Protein AF-X1NN19-F1 (afdb_monomer_lite)

pLDDT: mean 84.85, std 10.59, range [46.88, 94.62]

Sequence (103 aa):
DRTDKQLKLLRIGWKIFRQLGEFAKSEEYSFEGVPGYDVTIRRVGQGLNTEYTVIPARHNAELTEKEQQLIKEKAKPPKDIIESMKAKAMTGTIAETIKEEEE

Radius of gyration: 18.31 Å; chains: 1; bounding box: 38×30×59 Å

Secondary s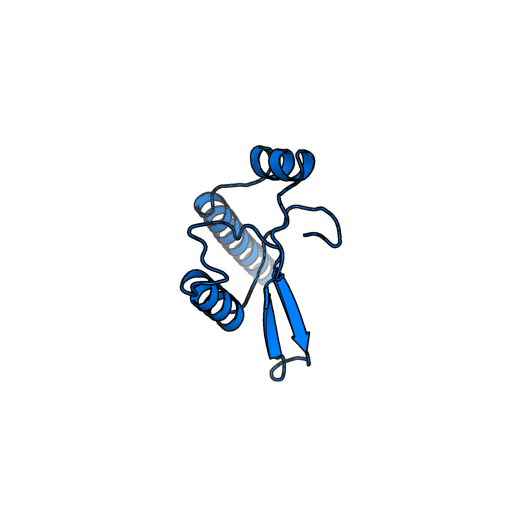tructure (DSSP, 8-state):
-TTT---------HHHHHHHHHHHTSTTT--SSS-SEEEEEEEESSGGG-EEEEEEEEEE-PPPHHHHHHHHHH---HHHHHHHHHHHHHHHHHHHHHHHH--

Organism: NCBI:txid412755

Foldseek 3Di:
DVVVLADDDDDDDPVQVVVVVVLCPDPQFNDDPDTQWDKDWDWDDDDPPIDIDIDTDNDGDHDDPVSVVNCVPPPDDPVVVVVVVVVVVVVVVVVVVVVVVVD

Structure (mmCIF, N/CA/C/O backbone):
data_AF-X1NN19-F1
#
_entry.id   AF-X1NN19-F1
#
loop_
_atom_site.group_PDB
_atom_site.id
_atom_site.type_symbol
_atom_site.label_atom_id
_atom_site.label_alt_id
_atom_site.label_comp_id
_atom_site.label_asym_id
_atom_site.label_entity_id
_atom_site.label_seq_id
_atom_site.pdbx_PDB_ins_code
_atom_site.Cartn_x
_atom_site.Cartn_y
_atom_site.Cartn_z
_atom_site.occupancy
_atom_site.B_iso_or_equiv
_atom_site.auth_seq_id
_atom_site.auth_comp_id
_atom_site.auth_asym_id
_atom_site.auth_atom_id
_atom_site.pdbx_PDB_model_num
ATOM 1 N N . ASP A 1 1 ? -4.232 -8.580 4.556 1.00 85.25 1 ASP A N 1
ATOM 2 C CA . ASP A 1 1 ? -2.884 -9.165 4.454 1.00 85.25 1 ASP A CA 1
ATOM 3 C C . ASP A 1 1 ? -3.053 -10.648 4.165 1.00 85.25 1 ASP A C 1
ATOM 5 O O . ASP A 1 1 ? -3.828 -11.303 4.854 1.00 85.25 1 ASP A O 1
ATOM 9 N N . ARG A 1 2 ? -2.429 -11.155 3.096 1.00 87.06 2 ARG A N 1
ATOM 10 C CA . ARG A 1 2 ? -2.572 -12.561 2.681 1.00 87.06 2 ARG A CA 1
ATOM 11 C C . ARG A 1 2 ? -1.847 -13.528 3.625 1.00 87.06 2 ARG A C 1
ATOM 13 O O . ARG A 1 2 ? -2.220 -14.694 3.687 1.00 87.06 2 ARG A O 1
ATOM 20 N N . THR A 1 3 ? -0.863 -13.047 4.383 1.00 87.69 3 THR A N 1
ATOM 21 C CA . THR A 1 3 ? -0.053 -13.856 5.305 1.00 87.69 3 THR A CA 1
ATOM 22 C C . THR A 1 3 ? -0.871 -14.318 6.506 1.00 87.69 3 THR A C 1
ATOM 24 O O . THR A 1 3 ? -0.835 -15.487 6.874 1.00 87.69 3 THR A O 1
ATOM 27 N N . ASP A 1 4 ? -1.640 -13.408 7.105 1.00 88.81 4 ASP A N 1
ATOM 28 C CA . ASP A 1 4 ? -2.404 -13.665 8.333 1.00 88.81 4 ASP A CA 1
ATOM 29 C C . ASP A 1 4 ? -3.923 -13.523 8.172 1.00 88.81 4 ASP A C 1
ATOM 31 O O . ASP A 1 4 ? -4.670 -13.751 9.124 1.00 88.81 4 ASP A O 1
ATOM 35 N N . LYS A 1 5 ? -4.393 -13.182 6.966 1.00 87.44 5 LYS A N 1
ATOM 36 C CA . LYS A 1 5 ? -5.812 -13.020 6.614 1.00 87.44 5 LYS A CA 1
ATOM 37 C C . LYS A 1 5 ? -6.531 -11.947 7.438 1.00 87.44 5 LYS A C 1
ATOM 39 O O . LYS A 1 5 ? -7.743 -12.025 7.636 1.00 87.44 5 LYS A O 1
ATOM 44 N N . GLN A 1 6 ? -5.811 -10.925 7.906 1.00 88.25 6 GLN A N 1
ATOM 45 C CA . GLN A 1 6 ? -6.388 -9.812 8.662 1.00 88.25 6 GLN A CA 1
ATOM 46 C C . GLN A 1 6 ? -6.394 -8.500 7.868 1.00 88.25 6 GLN A C 1
ATOM 48 O O . GLN A 1 6 ? -5.524 -8.231 7.031 1.00 88.25 6 GLN A O 1
ATOM 53 N N . LEU A 1 7 ? -7.383 -7.650 8.164 1.00 88.50 7 LEU A N 1
ATOM 54 C CA . LEU A 1 7 ? -7.416 -6.259 7.716 1.00 88.50 7 LEU A CA 1
ATOM 55 C C . LEU A 1 7 ? -6.580 -5.406 8.677 1.00 88.50 7 LEU A C 1
ATOM 57 O O . LEU A 1 7 ? -6.839 -5.389 9.880 1.00 88.50 7 LEU A O 1
ATOM 61 N N . LYS A 1 8 ? -5.575 -4.705 8.147 1.00 88.81 8 LYS A N 1
ATOM 62 C CA . LYS A 1 8 ? -4.608 -3.924 8.928 1.00 88.81 8 LYS A CA 1
ATOM 63 C C . LYS A 1 8 ? -4.338 -2.578 8.273 1.00 88.81 8 LYS A C 1
ATOM 65 O O . LYS A 1 8 ? -4.395 -2.452 7.052 1.00 88.81 8 LYS A O 1
ATOM 70 N N . LEU A 1 9 ? -3.988 -1.588 9.093 1.00 87.69 9 LEU A N 1
ATOM 71 C CA . LEU A 1 9 ? -3.477 -0.312 8.599 1.00 87.69 9 LEU A CA 1
ATOM 72 C C . LEU A 1 9 ? -2.038 -0.495 8.124 1.00 87.69 9 LEU A C 1
ATOM 74 O O . LEU A 1 9 ? -1.139 -0.773 8.920 1.00 87.69 9 LEU A O 1
ATOM 78 N N . LEU A 1 10 ? -1.830 -0.320 6.824 1.00 86.62 10 LEU A N 1
ATOM 79 C CA . LEU A 1 10 ? -0.515 -0.391 6.215 1.00 86.62 10 LEU A CA 1
ATOM 80 C C . LEU A 1 10 ? 0.230 0.933 6.440 1.00 86.62 10 LEU A C 1
ATOM 82 O O . LEU A 1 10 ? -0.138 1.968 5.889 1.00 86.62 10 LEU A O 1
ATOM 86 N N . ARG A 1 11 ? 1.291 0.901 7.253 1.00 85.38 11 ARG A N 1
ATOM 87 C CA . ARG A 1 11 ? 2.204 2.037 7.446 1.00 85.38 11 ARG A CA 1
ATOM 88 C C . ARG A 1 11 ? 3.390 1.886 6.504 1.00 85.38 11 ARG A C 1
ATOM 90 O O . ARG A 1 11 ? 4.219 1.003 6.701 1.00 85.38 11 ARG A O 1
ATOM 97 N N . ILE A 1 12 ? 3.458 2.734 5.486 1.00 87.75 12 ILE A N 1
ATOM 98 C CA . ILE A 1 12 ? 4.477 2.665 4.434 1.00 87.75 12 ILE A CA 1
ATOM 99 C C . ILE A 1 12 ? 5.168 4.007 4.236 1.00 87.75 12 ILE A C 1
ATO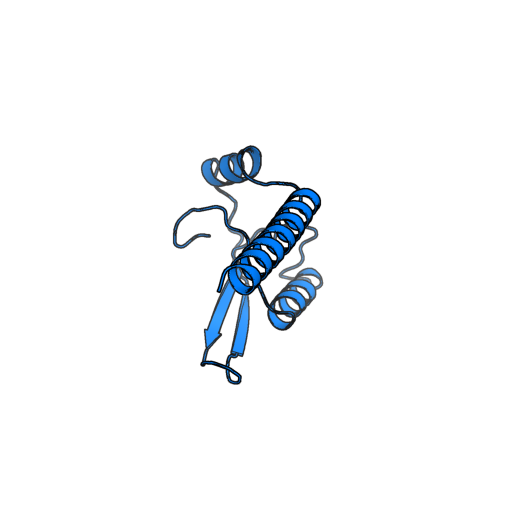M 101 O O . ILE A 1 12 ? 4.598 5.065 4.491 1.00 87.75 12 ILE A O 1
ATOM 105 N N . GLY A 1 13 ? 6.415 3.943 3.771 1.00 87.25 13 GLY A N 1
ATOM 106 C CA . GLY A 1 13 ? 7.182 5.122 3.391 1.00 87.25 13 GLY A CA 1
ATOM 107 C C . GLY A 1 13 ? 6.809 5.650 2.005 1.00 87.25 13 GLY A C 1
ATOM 108 O O . GLY A 1 13 ? 6.242 4.940 1.171 1.00 87.25 13 GLY A O 1
ATOM 109 N N . TRP A 1 14 ? 7.222 6.889 1.739 1.00 88.69 14 TRP A N 1
ATOM 110 C CA . TRP A 1 14 ? 6.967 7.607 0.486 1.00 88.69 14 TRP A CA 1
ATOM 111 C C . TRP A 1 14 ? 7.366 6.827 -0.778 1.00 88.69 14 TRP A C 1
ATOM 113 O O . TRP A 1 14 ? 6.646 6.846 -1.771 1.00 88.69 14 TRP A O 1
ATOM 123 N N . LYS A 1 15 ? 8.482 6.085 -0.734 1.00 89.69 15 LYS A N 1
ATOM 124 C CA . LYS A 1 15 ? 8.984 5.297 -1.874 1.00 89.69 15 LYS A CA 1
ATOM 125 C C . LYS A 1 15 ? 7.983 4.236 -2.350 1.00 89.69 15 LYS A C 1
ATOM 127 O O . LYS A 1 15 ? 7.754 4.122 -3.548 1.00 89.69 15 LYS A O 1
ATOM 132 N N . ILE A 1 16 ? 7.363 3.503 -1.422 1.00 92.81 16 ILE A N 1
ATOM 133 C CA . ILE A 1 16 ? 6.350 2.480 -1.738 1.00 92.81 16 ILE A CA 1
ATOM 134 C C . ILE A 1 16 ? 5.112 3.145 -2.338 1.00 92.81 16 ILE A C 1
ATOM 136 O O . ILE A 1 16 ? 4.597 2.690 -3.355 1.00 92.81 16 ILE A O 1
ATOM 140 N N . PHE A 1 17 ? 4.659 4.245 -1.729 1.00 91.88 17 PHE A N 1
ATOM 141 C CA . PHE A 1 17 ? 3.493 4.983 -2.208 1.00 91.88 17 PHE A CA 1
ATOM 142 C C . PHE A 1 17 ? 3.697 5.513 -3.634 1.00 91.88 17 PHE A C 1
ATOM 144 O O . PHE A 1 17 ? 2.813 5.387 -4.477 1.00 91.88 17 PHE A O 1
ATOM 151 N N . ARG A 1 18 ? 4.893 6.032 -3.934 1.00 93.56 18 ARG A N 1
ATOM 152 C CA . ARG A 1 18 ? 5.257 6.474 -5.282 1.00 93.56 18 ARG A CA 1
ATOM 153 C C . ARG A 1 18 ? 5.228 5.328 -6.294 1.00 93.56 18 ARG A C 1
ATOM 155 O O . ARG A 1 18 ? 4.628 5.497 -7.347 1.00 93.56 18 ARG A O 1
ATOM 162 N N . GLN A 1 19 ? 5.821 4.177 -5.968 1.00 93.62 19 GLN A N 1
ATOM 163 C CA . GLN A 1 19 ? 5.809 3.007 -6.857 1.00 93.62 19 GLN A CA 1
ATOM 164 C C . GLN A 1 19 ? 4.381 2.525 -7.143 1.00 93.62 19 GLN A C 1
ATOM 166 O O . GLN A 1 19 ? 4.045 2.250 -8.289 1.00 93.62 19 GLN A O 1
ATOM 171 N N . LEU A 1 20 ? 3.508 2.499 -6.131 1.00 94.00 20 LEU A N 1
ATOM 172 C CA . LEU A 1 20 ? 2.085 2.200 -6.327 1.00 94.00 20 LEU A CA 1
ATOM 173 C C . LEU A 1 20 ? 1.408 3.197 -7.278 1.00 94.00 20 LEU A C 1
ATOM 175 O O . LEU A 1 20 ? 0.660 2.786 -8.159 1.00 94.00 20 LEU A O 1
ATOM 179 N N . GLY A 1 21 ? 1.697 4.492 -7.135 1.00 93.31 21 GLY A N 1
ATOM 180 C CA . GLY A 1 21 ? 1.177 5.526 -8.032 1.00 93.31 21 GLY A CA 1
ATOM 181 C C . GLY A 1 21 ? 1.723 5.447 -9.463 1.00 93.31 21 GLY A C 1
ATOM 182 O O . GLY A 1 21 ? 1.044 5.870 -10.395 1.00 93.31 21 GLY A O 1
ATOM 183 N N . GLU A 1 22 ? 2.930 4.914 -9.653 1.00 94.31 22 GLU A N 1
ATOM 184 C CA . GLU A 1 22 ? 3.492 4.625 -10.977 1.00 94.31 22 GLU A CA 1
ATOM 185 C C . GLU A 1 22 ? 2.771 3.432 -11.623 1.00 94.31 22 GLU A C 1
ATOM 187 O O . GLU A 1 22 ? 2.374 3.527 -12.783 1.00 94.31 22 GLU A O 1
ATOM 192 N N . PHE A 1 23 ? 2.493 2.365 -10.863 1.00 94.25 23 PHE A N 1
ATOM 193 C CA . PHE A 1 23 ? 1.700 1.231 -11.355 1.00 94.25 23 PHE A CA 1
ATOM 194 C C . PHE A 1 23 ? 0.274 1.628 -11.734 1.00 94.25 23 PHE A C 1
ATOM 196 O O . PHE A 1 23 ? -0.179 1.252 -12.812 1.00 94.25 23 PHE A O 1
ATOM 203 N N . ALA A 1 24 ? -0.385 2.469 -10.931 1.00 94.25 24 ALA A N 1
ATOM 204 C CA . ALA A 1 24 ? -1.734 2.964 -11.216 1.00 94.25 24 ALA A CA 1
ATOM 205 C C . ALA A 1 24 ? -1.862 3.653 -12.588 1.00 94.25 24 ALA A C 1
ATOM 207 O O . ALA A 1 24 ? -2.945 3.677 -13.167 1.00 94.25 24 ALA A O 1
ATOM 208 N N . LYS A 1 25 ? -0.760 4.212 -13.106 1.00 94.12 25 LYS A N 1
ATOM 209 C CA . LYS A 1 25 ? -0.686 4.905 -14.403 1.00 94.12 25 LYS A CA 1
ATOM 210 C C . LYS A 1 25 ? -0.200 4.016 -15.549 1.00 94.12 25 LYS A C 1
ATOM 212 O O . LYS A 1 25 ? -0.162 4.477 -16.686 1.00 94.12 25 LYS A O 1
ATOM 217 N N . SER A 1 26 ? 0.242 2.796 -15.257 1.00 93.19 26 SER A N 1
ATOM 218 C CA . SER A 1 26 ? 0.751 1.864 -16.264 1.00 93.19 26 SER A CA 1
ATOM 219 C C . SER A 1 26 ? -0.395 1.138 -16.962 1.00 93.19 26 SER A C 1
ATOM 221 O O . SER A 1 26 ? -1.402 0.857 -16.333 1.00 93.19 26 SER A O 1
ATOM 223 N N . GLU A 1 27 ? -0.238 0.799 -18.239 1.00 91.44 27 GLU A N 1
ATOM 224 C CA . GLU A 1 27 ? -1.289 0.123 -19.015 1.00 91.44 27 GLU A CA 1
ATOM 225 C C . GLU A 1 27 ? -1.603 -1.289 -18.486 1.00 91.44 27 GLU A C 1
ATOM 227 O O . GLU A 1 27 ? -2.760 -1.690 -18.427 1.00 91.44 27 GLU A O 1
ATOM 232 N N . GLU A 1 28 ? -0.582 -2.027 -18.041 1.00 89.44 28 GLU A N 1
ATOM 233 C CA . GLU A 1 28 ? -0.729 -3.415 -17.577 1.00 89.44 28 GLU A CA 1
ATOM 234 C C . GLU A 1 28 ? -1.254 -3.515 -16.136 1.00 89.44 28 GLU A C 1
ATOM 236 O O . GLU A 1 28 ? -1.999 -4.436 -15.809 1.00 89.44 28 GLU A O 1
ATOM 241 N N . TYR A 1 29 ? -0.888 -2.562 -15.274 1.00 92.44 29 TYR A N 1
ATOM 242 C CA . TYR A 1 29 ? -1.198 -2.591 -13.842 1.00 92.44 29 TYR A CA 1
ATOM 243 C C . TYR A 1 29 ? -2.056 -1.395 -13.402 1.00 92.44 29 TYR A C 1
ATOM 245 O O . TYR A 1 29 ? -2.035 -1.034 -12.229 1.00 92.44 29 TYR A O 1
ATOM 253 N N . SER A 1 30 ? -2.790 -0.745 -14.312 1.00 92.69 30 SER A N 1
ATOM 254 C CA . SER A 1 30 ? -3.621 0.419 -13.968 1.00 92.69 30 SER A CA 1
ATOM 255 C C . SER A 1 30 ? -4.706 0.069 -12.950 1.00 92.69 30 SER A C 1
ATOM 257 O O . SER A 1 30 ? -5.316 -1.000 -13.017 1.00 92.69 30 SER A O 1
ATOM 259 N N . PHE A 1 31 ? -4.994 0.999 -12.040 1.00 91.88 31 PHE A N 1
ATOM 260 C CA . PHE A 1 31 ? -6.120 0.910 -11.109 1.00 91.88 31 PHE A CA 1
ATOM 261 C C . PHE A 1 31 ? -6.543 2.309 -10.640 1.00 91.88 31 PHE A C 1
ATOM 263 O O . PHE A 1 31 ? -5.708 3.197 -10.490 1.00 91.88 31 PHE A O 1
ATOM 270 N N . GLU A 1 32 ? -7.835 2.502 -10.359 1.00 87.62 32 GLU A N 1
ATOM 271 C CA . GLU A 1 32 ? -8.369 3.784 -9.856 1.00 87.62 32 GLU A CA 1
ATOM 272 C C . GLU A 1 32 ? -8.479 3.839 -8.325 1.00 87.62 32 GLU A C 1
ATOM 274 O O . GLU A 1 32 ? -8.435 4.912 -7.725 1.00 87.62 32 GLU A O 1
ATOM 279 N N . GLY A 1 33 ? -8.616 2.680 -7.679 1.00 86.50 33 GLY A N 1
ATOM 280 C CA . GLY A 1 33 ? -8.809 2.573 -6.234 1.00 86.50 33 GLY A CA 1
ATOM 281 C C . GLY A 1 33 ? -7.948 1.475 -5.633 1.00 86.50 33 GLY A C 1
ATOM 282 O O . GLY A 1 33 ? -6.753 1.654 -5.406 1.00 86.50 33 GLY A O 1
ATOM 283 N N . VAL A 1 34 ? -8.567 0.331 -5.349 1.00 86.25 34 VAL A N 1
ATOM 284 C CA . VAL A 1 34 ? -7.846 -0.859 -4.886 1.00 86.25 34 VAL A CA 1
ATOM 285 C C . VAL A 1 34 ? -7.393 -1.654 -6.114 1.00 86.25 34 VAL A C 1
ATOM 287 O O . VAL A 1 34 ? -8.233 -1.930 -6.973 1.00 86.25 34 VAL A O 1
ATOM 290 N N . PRO A 1 35 ? -6.105 -2.029 -6.221 1.00 90.44 35 PRO A N 1
ATOM 291 C CA . PRO A 1 35 ? -5.641 -2.905 -7.291 1.00 90.44 35 PRO A CA 1
ATOM 292 C C . PRO A 1 35 ? -6.425 -4.224 -7.316 1.00 90.44 35 PRO A C 1
ATOM 294 O O . PRO A 1 35 ? -6.682 -4.813 -6.267 1.00 90.44 35 PRO A O 1
ATOM 297 N N . GLY A 1 36 ? -6.762 -4.716 -8.511 1.00 90.44 36 GLY A N 1
ATOM 298 C CA . GLY A 1 36 ? -7.419 -6.020 -8.706 1.00 90.44 36 GLY A CA 1
ATOM 299 C C . GLY A 1 36 ? -6.483 -7.227 -8.548 1.00 90.44 36 GLY A C 1
ATOM 300 O O . GLY A 1 36 ? -6.864 -8.361 -8.838 1.00 90.44 36 GLY A O 1
ATOM 301 N N . TYR A 1 37 ? -5.247 -6.988 -8.123 1.00 92.38 37 TYR A N 1
ATOM 302 C CA . TYR A 1 37 ? -4.180 -7.967 -7.991 1.00 92.38 37 TYR A CA 1
ATOM 303 C C . TYR A 1 37 ? -3.456 -7.778 -6.657 1.00 92.38 37 TYR A C 1
ATOM 305 O O . TYR A 1 37 ? -3.465 -6.701 -6.053 1.00 92.38 37 TYR A O 1
ATOM 313 N N . ASP A 1 38 ? -2.791 -8.835 -6.202 1.00 92.62 38 ASP A N 1
ATOM 314 C CA . ASP A 1 38 ? -2.006 -8.775 -4.977 1.00 92.62 38 ASP A CA 1
ATOM 315 C C . ASP A 1 38 ? -0.714 -7.972 -5.189 1.00 92.62 38 ASP A C 1
ATOM 317 O O . ASP A 1 38 ? -0.060 -8.038 -6.232 1.00 92.62 38 ASP A O 1
ATOM 321 N N . VAL A 1 39 ? -0.307 -7.234 -4.157 1.00 93.31 39 VAL A N 1
ATOM 322 C CA . VAL A 1 39 ? 0.938 -6.463 -4.156 1.00 93.31 39 VAL A CA 1
ATOM 323 C C . VAL A 1 39 ? 1.875 -6.998 -3.086 1.00 93.31 39 VAL A C 1
ATOM 325 O O . VAL A 1 39 ? 1.536 -7.030 -1.903 1.00 93.31 39 VAL A O 1
ATOM 328 N N . THR A 1 40 ? 3.091 -7.358 -3.492 1.00 94.19 40 THR A N 1
ATOM 329 C CA . THR A 1 40 ? 4.147 -7.783 -2.571 1.00 94.19 40 THR A CA 1
ATOM 330 C C . THR A 1 40 ? 5.112 -6.634 -2.311 1.00 94.19 40 THR A C 1
ATOM 332 O O . THR A 1 40 ? 5.739 -6.116 -3.233 1.00 94.19 40 THR A O 1
ATOM 335 N N . ILE A 1 41 ? 5.278 -6.251 -1.045 1.00 92.81 41 ILE A N 1
ATOM 336 C CA . ILE A 1 41 ? 6.297 -5.284 -0.628 1.00 92.81 41 ILE A CA 1
ATOM 337 C C . ILE A 1 41 ? 7.502 -6.068 -0.117 1.00 92.81 41 ILE A C 1
ATOM 339 O O . ILE A 1 41 ? 7.469 -6.644 0.971 1.00 92.81 41 ILE A O 1
ATOM 343 N N . ARG A 1 42 ? 8.585 -6.081 -0.894 1.00 92.06 42 ARG A N 1
ATOM 344 C CA . ARG A 1 42 ? 9.860 -6.662 -0.476 1.00 92.06 42 ARG A CA 1
ATOM 345 C C . ARG A 1 42 ? 10.685 -5.596 0.237 1.00 92.06 42 ARG A C 1
ATOM 347 O O . ARG A 1 42 ? 10.953 -4.537 -0.325 1.00 92.06 42 ARG A O 1
ATOM 354 N N . ARG A 1 43 ? 11.110 -5.905 1.460 1.00 91.69 43 ARG A N 1
ATOM 355 C CA . ARG A 1 43 ? 12.056 -5.109 2.246 1.00 91.69 43 ARG A CA 1
ATOM 356 C C . ARG A 1 43 ? 13.399 -5.833 2.297 1.00 91.69 43 ARG A C 1
ATOM 358 O O . ARG A 1 43 ? 13.436 -7.002 2.672 1.00 91.69 43 ARG A O 1
ATOM 365 N N . VAL A 1 44 ? 14.483 -5.145 1.958 1.00 91.75 44 VAL A N 1
ATOM 366 C CA . VAL A 1 44 ? 15.862 -5.648 2.071 1.00 91.75 44 VAL A CA 1
ATOM 367 C C . VAL A 1 44 ? 16.685 -4.657 2.894 1.00 91.75 44 VAL A C 1
ATOM 369 O O . VAL A 1 44 ? 16.465 -3.454 2.805 1.00 91.75 44 VAL A O 1
ATOM 372 N N . GLY A 1 45 ? 17.611 -5.151 3.717 1.00 90.00 45 GLY A N 1
ATOM 373 C CA . GLY A 1 45 ? 18.472 -4.313 4.558 1.00 90.00 45 GLY A CA 1
ATOM 374 C C . GLY A 1 45 ? 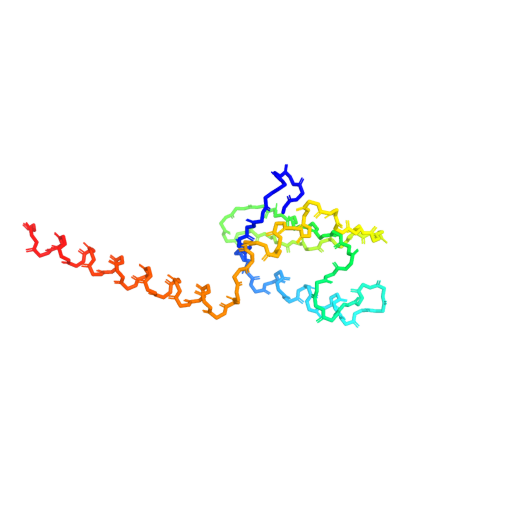17.847 -3.892 5.894 1.00 90.00 45 GLY A C 1
ATOM 375 O O . GLY A 1 45 ? 16.762 -4.340 6.280 1.00 90.00 45 GLY A O 1
ATOM 376 N N . GLN A 1 46 ? 18.574 -3.053 6.635 1.00 88.44 46 GLN A N 1
ATOM 377 C CA . GLN A 1 46 ? 18.204 -2.577 7.972 1.00 88.44 46 GLN A CA 1
ATOM 378 C C . GLN A 1 46 ? 18.608 -1.107 8.167 1.00 88.44 46 GLN A C 1
ATOM 380 O O . GLN A 1 46 ? 19.557 -0.621 7.553 1.00 88.44 46 GLN A O 1
ATOM 385 N N . GLY A 1 47 ? 17.877 -0.393 9.030 1.00 85.25 47 GLY A N 1
ATOM 386 C CA . GLY A 1 47 ? 18.128 1.021 9.323 1.00 85.25 47 GLY A CA 1
ATOM 387 C C . GLY A 1 47 ? 18.037 1.909 8.079 1.00 85.25 47 GLY A C 1
ATOM 388 O O . GLY A 1 47 ? 17.102 1.782 7.285 1.00 85.25 47 GLY A O 1
ATOM 389 N N . LEU A 1 48 ? 19.027 2.787 7.906 1.00 84.12 48 LEU A N 1
ATOM 390 C CA . LEU A 1 48 ? 19.126 3.719 6.776 1.00 84.12 48 LEU A CA 1
ATOM 391 C C . LEU A 1 48 ? 19.355 3.021 5.428 1.00 84.12 48 LEU A C 1
ATOM 393 O O . LEU A 1 48 ? 18.972 3.555 4.395 1.00 84.12 48 LEU A O 1
ATOM 397 N N . ASN A 1 49 ? 19.893 1.800 5.442 1.00 87.31 49 ASN A N 1
ATOM 398 C CA . ASN A 1 49 ? 20.142 0.999 4.241 1.00 87.31 49 ASN A CA 1
ATOM 399 C C . ASN A 1 49 ? 18.943 0.102 3.892 1.00 87.31 49 ASN A C 1
ATOM 401 O O . ASN A 1 49 ? 19.107 -0.955 3.286 1.00 87.31 49 ASN A O 1
ATOM 405 N N . THR A 1 50 ? 17.738 0.467 4.342 1.00 88.06 50 THR A N 1
ATOM 406 C CA . THR A 1 50 ? 16.534 -0.301 4.029 1.00 88.06 50 THR A CA 1
ATOM 407 C C . THR A 1 50 ? 16.025 0.072 2.641 1.00 88.06 50 THR A C 1
ATOM 409 O O . THR A 1 50 ? 15.596 1.201 2.401 1.00 88.06 50 THR A O 1
ATOM 412 N N . GLU A 1 51 ? 15.976 -0.909 1.752 1.00 88.56 51 GLU A N 1
ATOM 413 C CA . GLU A 1 51 ? 15.361 -0.785 0.442 1.00 88.56 51 GLU A CA 1
ATOM 414 C C . GLU A 1 51 ? 13.984 -1.439 0.421 1.00 88.56 51 GLU A C 1
ATOM 416 O O . GLU A 1 51 ? 13.781 -2.547 0.919 1.00 88.56 51 GLU A O 1
ATOM 421 N N . TYR A 1 52 ? 13.035 -0.732 -0.187 1.00 90.31 52 TYR A N 1
ATOM 422 C CA . TYR A 1 52 ? 11.693 -1.227 -0.442 1.00 90.31 52 TYR A CA 1
ATOM 423 C C . TYR A 1 52 ? 11.455 -1.308 -1.943 1.00 90.31 52 TYR A C 1
ATOM 425 O O . TYR A 1 52 ? 11.706 -0.333 -2.661 1.00 90.31 52 TYR A O 1
ATOM 433 N N . THR A 1 53 ? 10.924 -2.449 -2.370 1.00 92.69 53 THR A N 1
ATOM 434 C CA . THR A 1 53 ? 10.498 -2.704 -3.744 1.00 92.69 53 THR A CA 1
ATOM 435 C C . THR A 1 53 ? 9.087 -3.262 -3.731 1.00 92.69 53 THR A C 1
ATOM 437 O O . THR A 1 53 ? 8.794 -4.227 -3.024 1.00 92.69 53 THR A O 1
ATOM 440 N N . VAL A 1 54 ? 8.217 -2.647 -4.520 1.00 94.50 54 VAL A N 1
ATOM 441 C CA . VAL A 1 54 ? 6.846 -3.092 -4.746 1.00 94.50 54 VAL A CA 1
ATOM 442 C C . VAL A 1 54 ? 6.810 -3.973 -5.991 1.00 94.50 54 VAL A C 1
ATOM 444 O O . VAL A 1 54 ? 7.301 -3.580 -7.045 1.00 94.50 54 VAL A O 1
ATOM 447 N N . ILE A 1 55 ? 6.244 -5.169 -5.856 1.00 94.62 55 ILE A N 1
ATOM 448 C CA . ILE A 1 55 ? 6.135 -6.166 -6.921 1.00 94.62 55 ILE A CA 1
ATOM 449 C C . ILE A 1 55 ? 4.641 -6.473 -7.105 1.00 94.62 55 ILE A C 1
ATOM 451 O O . ILE A 1 55 ? 4.051 -7.093 -6.211 1.00 94.62 55 ILE A O 1
ATOM 455 N N . PRO A 1 56 ? 4.006 -6.021 -8.202 1.00 93.81 56 PRO A N 1
ATOM 456 C CA . PRO A 1 56 ? 2.625 -6.376 -8.503 1.00 93.81 56 PRO A CA 1
ATOM 457 C C . PRO A 1 56 ? 2.541 -7.831 -8.982 1.00 93.81 56 PRO A C 1
ATOM 459 O O . PRO A 1 56 ? 3.447 -8.337 -9.648 1.00 93.81 56 PRO A O 1
ATOM 462 N N . ALA A 1 57 ? 1.460 -8.524 -8.632 1.00 93.25 57 ALA A N 1
ATOM 463 C CA . ALA A 1 57 ? 1.176 -9.839 -9.185 1.00 93.25 57 ALA A CA 1
ATOM 464 C C . ALA A 1 57 ? 0.717 -9.715 -10.645 1.00 93.25 57 ALA A C 1
ATOM 466 O O . ALA A 1 57 ? -0.092 -8.857 -10.980 1.00 93.25 57 ALA A O 1
ATOM 467 N N . ARG A 1 58 ? 1.201 -10.617 -11.505 1.00 89.69 58 ARG A N 1
ATOM 468 C CA . ARG A 1 58 ? 0.834 -10.661 -12.932 1.00 89.69 58 ARG A CA 1
ATOM 469 C C . ARG A 1 58 ? -0.631 -11.042 -13.169 1.00 89.69 58 ARG A C 1
ATOM 471 O O . ARG A 1 58 ? -1.189 -10.748 -14.219 1.00 89.69 58 ARG A O 1
ATOM 478 N N . HIS A 1 59 ? -1.230 -11.756 -12.222 1.00 87.31 59 HIS A N 1
ATOM 479 C CA . HIS A 1 59 ? -2.604 -12.231 -12.312 1.00 87.31 59 HIS A CA 1
ATOM 480 C C . HIS A 1 59 ? -3.483 -11.496 -11.308 1.00 87.31 59 HIS A C 1
ATOM 482 O O . HIS A 1 59 ? -3.066 -11.244 -10.174 1.00 87.31 59 HIS A O 1
ATOM 488 N N . ASN A 1 60 ? -4.716 -11.217 -11.724 1.00 87.44 60 ASN A N 1
ATOM 489 C CA . ASN A 1 60 ? -5.735 -10.691 -10.833 1.00 87.44 60 ASN A CA 1
ATOM 490 C C . ASN A 1 60 ? -6.055 -11.714 -9.743 1.00 87.44 60 ASN A C 1
ATOM 492 O O . ASN A 1 60 ? -6.138 -12.918 -9.992 1.00 87.44 60 ASN A O 1
ATOM 496 N N . ALA A 1 61 ? -6.229 -11.207 -8.531 1.00 86.38 61 ALA A N 1
ATOM 497 C CA . ALA A 1 61 ? -6.515 -11.988 -7.344 1.00 86.38 61 ALA A CA 1
ATOM 498 C C . ALA A 1 61 ? -7.694 -11.327 -6.637 1.00 86.38 61 ALA A C 1
ATOM 500 O O . ALA A 1 61 ? -7.520 -10.472 -5.767 1.00 86.38 61 ALA A O 1
ATOM 501 N N . GLU A 1 62 ? -8.902 -11.706 -7.049 1.00 86.44 62 GLU A N 1
ATOM 502 C CA . GLU A 1 62 ? -10.122 -11.152 -6.475 1.00 86.44 62 GLU A CA 1
ATOM 503 C C . GLU A 1 62 ? -10.186 -11.393 -4.960 1.00 86.44 62 GLU A C 1
ATOM 505 O O . GLU A 1 62 ? -9.651 -12.366 -4.412 1.00 86.44 62 GLU A O 1
ATOM 510 N N . LEU A 1 63 ? -10.840 -10.468 -4.262 1.00 86.12 63 LEU A N 1
ATOM 511 C CA . LEU A 1 63 ? -11.078 -10.600 -2.832 1.00 86.12 63 LEU A CA 1
ATOM 512 C C . LEU A 1 63 ? -12.132 -11.677 -2.595 1.00 86.12 63 LEU A C 1
ATOM 514 O O . LEU A 1 63 ? -13.228 -11.620 -3.152 1.00 86.12 63 LEU A O 1
ATOM 518 N N . THR A 1 64 ? -11.828 -12.621 -1.711 1.00 88.06 64 THR A N 1
ATOM 519 C CA . THR A 1 64 ? -12.793 -13.637 -1.281 1.00 88.06 64 THR A CA 1
ATOM 520 C C . THR A 1 64 ? -13.968 -12.991 -0.543 1.00 88.06 64 THR A C 1
ATOM 522 O O . THR A 1 64 ? -13.831 -11.919 0.050 1.00 88.06 64 THR A O 1
ATOM 525 N N . GLU A 1 65 ? -15.124 -13.658 -0.498 1.00 89.31 65 GLU A N 1
ATOM 526 C CA . GLU A 1 65 ? -16.320 -13.144 0.194 1.00 89.31 65 GLU A CA 1
ATOM 527 C C . GLU A 1 65 ? -16.042 -12.749 1.653 1.00 89.31 65 GLU A C 1
ATOM 529 O O . GLU A 1 65 ? -16.504 -11.712 2.128 1.00 89.31 65 GLU A O 1
ATOM 534 N N . LYS A 1 66 ? -15.218 -13.540 2.351 1.00 86.56 66 LYS A N 1
ATOM 535 C CA . LYS A 1 66 ? -14.798 -13.265 3.733 1.00 86.56 66 LYS A CA 1
ATOM 536 C C . LYS A 1 66 ? -13.967 -11.989 3.839 1.00 86.56 66 LYS A C 1
ATOM 538 O O . LYS A 1 66 ? -14.139 -11.216 4.775 1.00 86.56 66 LYS A O 1
ATOM 543 N N . GLU A 1 67 ? -13.067 -11.753 2.889 1.00 85.25 67 GLU A N 1
ATOM 544 C CA . GLU A 1 67 ? -12.252 -10.534 2.854 1.00 85.25 67 GLU A CA 1
ATOM 545 C C . GLU A 1 67 ? -13.113 -9.308 2.547 1.00 85.25 67 GLU A C 1
ATOM 547 O O . GLU A 1 67 ? -12.956 -8.271 3.190 1.00 85.25 67 GLU A O 1
ATOM 552 N N . GLN A 1 68 ? -14.077 -9.438 1.635 1.00 87.19 68 GLN A N 1
ATOM 553 C CA . GLN A 1 68 ? -15.030 -8.370 1.338 1.00 87.19 68 GLN A CA 1
ATOM 554 C C . GLN A 1 68 ? -15.899 -8.022 2.554 1.00 87.19 68 GLN A C 1
ATOM 556 O O . GLN A 1 68 ? -16.115 -6.842 2.835 1.00 87.19 68 GLN A O 1
ATOM 561 N N . GLN A 1 69 ? -16.370 -9.024 3.303 1.00 89.06 69 GLN A N 1
ATOM 562 C CA . GLN A 1 69 ? -17.104 -8.812 4.555 1.00 89.06 69 GLN A CA 1
ATOM 563 C C . GLN A 1 69 ? -16.234 -8.114 5.605 1.00 89.06 69 GLN A C 1
ATOM 565 O O . GLN A 1 69 ? -16.660 -7.116 6.182 1.00 89.06 69 GLN A O 1
ATOM 570 N N . LEU A 1 70 ? -14.982 -8.552 5.784 1.00 87.06 70 LEU A N 1
ATOM 571 C CA . LEU A 1 70 ? -14.042 -7.904 6.704 1.00 87.06 70 LEU A CA 1
ATOM 572 C C . LEU A 1 70 ? -13.811 -6.428 6.365 1.00 87.06 70 LEU A C 1
ATOM 574 O O . LEU A 1 70 ? -13.707 -5.606 7.275 1.00 87.06 70 LEU A O 1
ATOM 578 N N . ILE A 1 71 ? -13.741 -6.078 5.079 1.00 86.62 71 ILE A N 1
ATOM 579 C CA . ILE A 1 71 ? -13.635 -4.682 4.644 1.00 86.62 71 ILE A CA 1
ATOM 580 C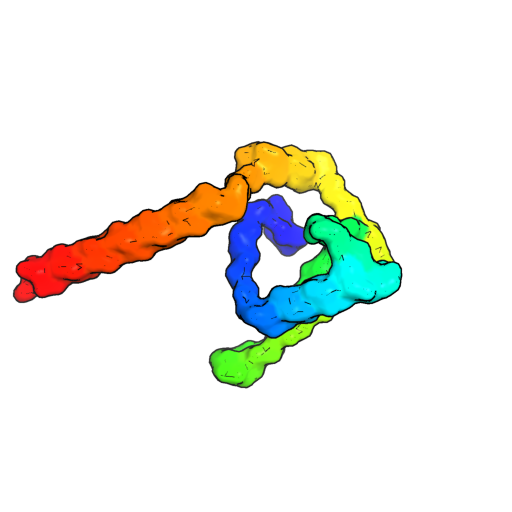 C . ILE A 1 71 ? -14.911 -3.922 5.012 1.00 86.62 71 ILE A C 1
ATOM 582 O O . ILE A 1 71 ? -14.818 -2.875 5.641 1.00 86.62 71 ILE A O 1
ATOM 586 N N . LYS A 1 72 ? -16.097 -4.453 4.698 1.00 85.69 72 LYS A N 1
ATOM 587 C CA . LYS A 1 72 ? -17.372 -3.780 5.004 1.00 85.69 72 LYS A CA 1
ATOM 588 C C . LYS A 1 72 ? -17.579 -3.539 6.502 1.00 85.69 72 LYS A C 1
ATOM 590 O O . LYS A 1 72 ? -18.072 -2.484 6.879 1.00 85.69 72 LYS A O 1
ATOM 595 N N . GLU A 1 73 ? -17.202 -4.495 7.346 1.00 87.31 73 GLU A N 1
ATOM 596 C CA . GLU A 1 73 ? -17.429 -4.417 8.793 1.00 87.31 73 GLU A CA 1
ATOM 597 C C . GLU A 1 73 ? -16.368 -3.598 9.534 1.00 87.31 73 GLU A C 1
ATOM 599 O O . GLU A 1 73 ? -16.673 -2.938 10.527 1.00 87.31 73 GLU A O 1
ATOM 604 N N . LYS A 1 74 ? -15.101 -3.679 9.103 1.00 85.62 74 LYS A N 1
ATOM 605 C CA . LYS A 1 74 ? -13.963 -3.154 9.877 1.00 85.62 74 LYS A CA 1
ATOM 606 C C . LYS A 1 74 ? -13.224 -2.003 9.210 1.00 85.62 74 LYS A C 1
ATOM 608 O O . LYS A 1 74 ? -12.434 -1.344 9.894 1.00 85.62 74 LYS A O 1
ATOM 613 N N . ALA A 1 75 ? -13.423 -1.748 7.915 1.00 84.38 75 ALA A N 1
ATOM 614 C CA . ALA A 1 75 ? -12.773 -0.620 7.263 1.00 84.38 75 ALA A CA 1
ATOM 615 C C . ALA A 1 75 ? -13.408 0.684 7.746 1.00 84.38 75 ALA A C 1
ATOM 617 O O . ALA A 1 75 ? -14.571 0.980 7.487 1.00 84.38 75 ALA A O 1
ATOM 618 N N . LYS A 1 76 ? -12.610 1.475 8.457 1.00 85.69 76 LYS A N 1
ATOM 619 C CA . LYS A 1 76 ? -12.980 2.834 8.835 1.00 85.69 76 LYS A CA 1
ATOM 620 C C . LYS A 1 76 ? -12.607 3.795 7.706 1.00 85.69 76 LYS A C 1
ATOM 622 O O . LYS A 1 76 ? -11.577 3.579 7.057 1.00 85.69 76 LYS A O 1
ATOM 627 N N . PRO A 1 77 ? -13.382 4.868 7.490 1.00 85.50 77 PRO A N 1
ATOM 628 C CA . PRO A 1 77 ? -12.974 5.960 6.622 1.00 85.50 77 PRO A CA 1
ATOM 629 C C . PRO A 1 77 ? -11.566 6.465 6.985 1.00 85.50 77 PRO A C 1
ATOM 631 O O . PRO A 1 77 ? -11.239 6.578 8.172 1.00 85.50 77 PRO A O 1
ATOM 634 N N . PRO A 1 78 ? -10.724 6.825 5.997 1.00 82.38 78 PRO A N 1
ATOM 635 C CA . PRO A 1 78 ? -9.388 7.356 6.265 1.00 82.38 78 PRO A CA 1
ATOM 636 C C . PRO A 1 78 ? -9.381 8.571 7.204 1.00 82.38 78 PRO A C 1
ATOM 638 O O . PRO A 1 78 ? -8.461 8.710 8.006 1.00 82.38 78 PRO A O 1
ATOM 641 N N . LYS A 1 79 ? -10.415 9.426 7.142 1.00 86.88 79 LYS A N 1
ATOM 642 C CA . LYS A 1 79 ? -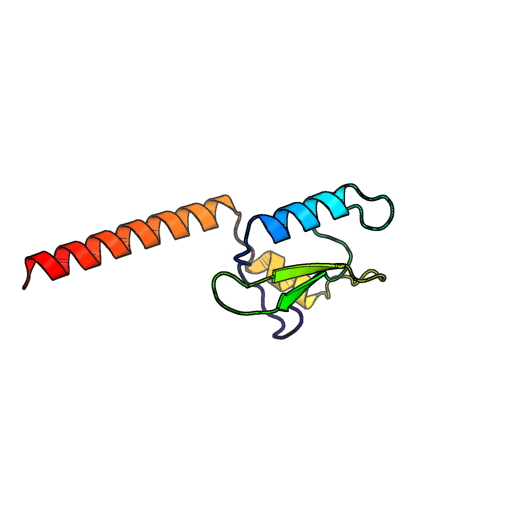10.571 10.594 8.027 1.00 86.88 79 LYS A CA 1
ATOM 643 C C . LYS A 1 79 ? -10.635 10.185 9.501 1.00 86.88 79 LYS A C 1
ATOM 645 O O . LYS A 1 79 ? -9.803 10.634 10.284 1.00 86.88 79 LYS A O 1
ATOM 650 N N . ASP A 1 80 ? -11.521 9.254 9.837 1.00 87.00 80 ASP A N 1
ATOM 651 C CA . ASP A 1 80 ? -11.713 8.751 11.201 1.00 87.00 80 ASP A CA 1
ATOM 652 C C . ASP A 1 80 ? -10.445 8.068 11.734 1.00 87.00 80 ASP A C 1
ATOM 654 O O . ASP A 1 80 ? -10.101 8.167 12.914 1.00 87.00 80 ASP A O 1
ATOM 658 N N . ILE A 1 81 ? -9.702 7.386 10.853 1.00 84.31 81 ILE A N 1
ATOM 659 C CA . ILE A 1 81 ? -8.412 6.786 11.207 1.00 84.31 81 ILE A CA 1
ATOM 660 C C . ILE A 1 81 ? -7.408 7.882 11.583 1.00 84.31 81 ILE A C 1
ATOM 662 O O . ILE A 1 81 ? -6.776 7.779 12.636 1.00 84.31 81 ILE A O 1
ATOM 666 N N . ILE A 1 82 ? -7.283 8.939 10.776 1.00 83.50 82 ILE A N 1
ATOM 667 C CA . ILE A 1 82 ? -6.367 10.058 11.041 1.00 83.50 82 ILE A CA 1
ATOM 668 C C . ILE A 1 82 ? -6.740 10.774 12.342 1.00 83.50 82 ILE A C 1
ATOM 670 O O . ILE A 1 82 ? -5.856 11.063 13.147 1.00 83.50 82 ILE A O 1
ATOM 674 N N . GLU A 1 83 ? -8.024 11.033 12.583 1.00 87.62 83 GLU A N 1
ATOM 675 C CA . GLU A 1 83 ? -8.498 11.646 13.829 1.00 87.62 83 GLU A CA 1
ATOM 676 C C . GLU A 1 83 ? -8.179 10.774 15.042 1.00 87.62 83 GLU A C 1
ATOM 678 O O . GLU A 1 83 ? -7.614 11.264 16.020 1.00 87.62 83 GLU A O 1
ATOM 683 N N . SER A 1 84 ? -8.416 9.461 14.952 1.00 83.31 84 SER A N 1
ATOM 684 C CA . SER A 1 84 ? -8.057 8.531 16.027 1.00 83.31 84 SER A CA 1
ATOM 685 C C . SER A 1 84 ? -6.546 8.481 16.291 1.00 83.31 84 SER A C 1
ATOM 687 O O . SER A 1 84 ? -6.122 8.320 17.435 1.00 83.31 84 SER A O 1
ATOM 689 N N . MET A 1 85 ? -5.716 8.652 15.254 1.00 81.75 85 MET A N 1
ATOM 690 C CA . MET A 1 85 ? -4.260 8.725 15.391 1.00 81.75 85 MET A CA 1
ATOM 691 C C . MET A 1 85 ? -3.812 10.038 16.041 1.00 81.75 85 MET A C 1
ATOM 693 O O . MET A 1 85 ? -2.952 10.003 16.918 1.00 81.75 85 MET A O 1
ATOM 697 N N . LYS A 1 86 ? -4.413 11.172 15.657 1.00 83.56 86 LYS A N 1
ATOM 698 C CA . LYS A 1 86 ? -4.150 12.485 16.270 1.00 83.56 86 LYS A CA 1
ATOM 699 C C . LYS A 1 86 ? -4.550 12.507 17.744 1.00 83.56 86 LYS A C 1
ATOM 701 O O . LYS A 1 86 ? -3.750 12.923 18.573 1.00 83.56 86 LYS A O 1
ATOM 706 N N . ALA A 1 87 ? -5.740 12.000 18.068 1.00 83.62 87 ALA A N 1
ATOM 707 C CA . ALA A 1 87 ? -6.224 11.912 19.442 1.00 83.62 87 ALA A CA 1
ATOM 708 C C . ALA A 1 87 ? -5.289 11.059 20.310 1.00 83.62 87 ALA A C 1
ATOM 710 O O . ALA A 1 87 ? -4.887 11.499 21.381 1.00 83.62 87 ALA A O 1
ATOM 711 N N . LYS A 1 88 ? -4.867 9.884 19.813 1.00 81.38 88 LYS A N 1
ATOM 712 C CA . LYS A 1 88 ? -3.910 9.019 20.522 1.00 81.38 88 LYS A CA 1
ATOM 713 C C . LYS A 1 88 ? -2.560 9.690 20.758 1.00 81.38 88 LYS A C 1
ATOM 715 O O . LYS A 1 88 ? -2.021 9.555 21.852 1.00 81.38 88 LYS A O 1
ATOM 720 N N . ALA A 1 89 ? -2.028 10.393 19.756 1.00 78.69 89 ALA A N 1
ATOM 721 C CA . ALA A 1 89 ? -0.777 11.132 19.895 1.00 78.69 89 ALA A CA 1
ATOM 722 C C . ALA A 1 89 ? -0.895 12.216 20.977 1.00 78.69 89 ALA A C 1
ATOM 724 O O . ALA A 1 89 ? -0.054 12.265 21.863 1.00 78.69 89 ALA A O 1
ATOM 725 N N . MET A 1 90 ? -1.985 12.993 20.976 1.00 73.44 90 MET A N 1
ATOM 726 C CA . MET A 1 90 ? -2.235 14.022 21.993 1.00 73.44 90 MET A CA 1
ATOM 727 C C . MET A 1 90 ? -2.366 13.442 23.407 1.00 73.44 90 MET A C 1
ATOM 729 O O . MET A 1 90 ? -1.747 13.957 24.330 1.00 73.44 90 MET A O 1
ATOM 733 N N . THR A 1 91 ? -3.114 12.349 23.595 1.00 70.94 91 THR A N 1
ATOM 734 C CA . THR A 1 91 ? -3.222 11.702 24.916 1.00 70.94 91 THR A CA 1
ATOM 735 C C . THR A 1 91 ? -1.911 11.082 25.395 1.00 70.94 91 THR A C 1
ATOM 737 O O . THR A 1 91 ? -1.666 11.067 26.595 1.00 70.94 91 THR A O 1
ATOM 740 N N . GLY A 1 92 ? -1.072 10.577 24.483 1.00 67.69 92 GLY A N 1
ATOM 741 C CA . GLY A 1 92 ? 0.250 10.049 24.828 1.00 67.69 92 GLY A CA 1
ATOM 742 C C . GLY A 1 92 ? 1.178 11.145 25.345 1.00 67.69 92 GLY A C 1
ATOM 743 O O . GLY A 1 92 ? 1.765 10.986 26.407 1.00 67.69 92 GLY A O 1
ATOM 744 N N . THR A 1 93 ? 1.208 12.291 24.659 1.00 60.34 93 THR A N 1
ATOM 745 C CA . THR A 1 93 ? 2.012 13.450 25.071 1.00 60.34 93 THR A CA 1
ATOM 746 C C . THR A 1 93 ? 1.567 14.000 26.427 1.00 60.34 93 THR A C 1
ATOM 748 O O . THR A 1 93 ? 2.406 14.251 27.278 1.00 60.34 93 THR A O 1
ATOM 751 N N . ILE A 1 94 ? 0.256 14.110 26.674 1.00 59.78 94 ILE A N 1
ATOM 752 C CA . ILE A 1 94 ? -0.269 14.576 27.970 1.00 59.78 94 ILE A CA 1
ATOM 753 C C . ILE A 1 94 ? 0.085 13.592 29.101 1.00 59.78 94 ILE A C 1
ATOM 755 O O . ILE A 1 94 ? 0.422 14.019 30.199 1.00 59.78 94 ILE A O 1
ATOM 759 N N . ALA A 1 95 ? 0.044 12.281 28.844 1.00 58.72 95 ALA A N 1
ATOM 760 C CA . ALA A 1 95 ? 0.388 11.272 29.846 1.00 58.72 95 ALA A CA 1
ATOM 761 C C . ALA A 1 95 ? 1.893 11.223 30.175 1.00 58.72 95 ALA A C 1
ATOM 763 O O . ALA A 1 95 ? 2.248 10.855 31.293 1.00 58.72 95 ALA A O 1
ATOM 764 N N . GLU A 1 96 ? 2.767 11.574 29.227 1.00 60.56 96 GLU A N 1
ATOM 765 C CA . GLU A 1 96 ? 4.206 11.740 29.479 1.00 60.56 96 GLU A CA 1
ATOM 766 C C . GLU A 1 96 ? 4.488 13.023 30.271 1.00 60.56 96 GLU A C 1
ATOM 768 O O . GLU A 1 96 ? 5.208 12.962 31.261 1.00 60.56 96 GLU A O 1
ATOM 773 N N . THR A 1 97 ? 3.842 14.146 29.937 1.00 58.34 97 THR A N 1
ATOM 774 C CA . THR A 1 97 ? 4.009 15.412 30.677 1.00 58.34 97 THR A CA 1
ATOM 775 C C . THR A 1 97 ? 3.531 15.318 32.130 1.00 58.34 97 THR A C 1
ATOM 777 O O . THR A 1 97 ? 4.202 15.820 33.019 1.00 58.34 97 THR A O 1
ATOM 780 N N . ILE A 1 98 ? 2.417 14.626 32.402 1.00 59.03 98 ILE A N 1
ATOM 781 C CA . ILE A 1 98 ? 1.927 14.439 33.782 1.00 59.03 98 ILE A CA 1
ATOM 782 C C . ILE A 1 98 ? 2.887 13.565 34.607 1.00 59.03 98 ILE A C 1
ATOM 784 O O . ILE A 1 98 ? 3.023 13.776 35.805 1.00 59.03 98 ILE A O 1
ATOM 788 N N . LYS A 1 99 ? 3.578 12.602 33.983 1.00 58.62 99 LYS A N 1
ATOM 789 C CA . LYS A 1 99 ? 4.576 11.778 3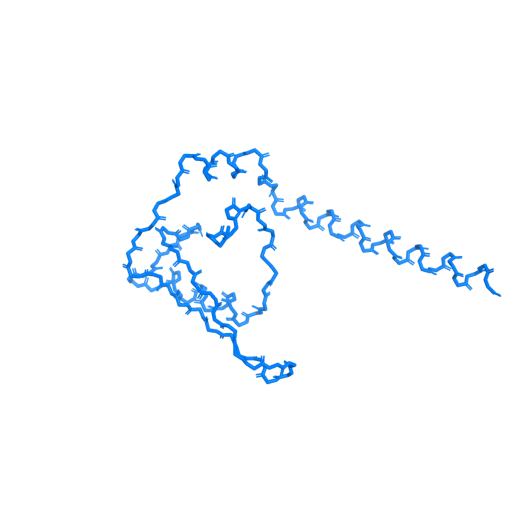4.683 1.00 58.62 99 LYS A CA 1
ATOM 790 C C . LYS A 1 99 ? 5.861 12.535 35.002 1.00 58.62 99 LYS A C 1
ATOM 792 O O . LYS A 1 99 ? 6.442 12.267 36.042 1.00 58.62 99 LYS A O 1
ATOM 797 N N . GLU A 1 100 ? 6.291 13.451 34.136 1.00 57.84 100 GLU A N 1
ATOM 798 C CA . GLU A 1 100 ? 7.468 14.296 34.390 1.00 57.84 100 GLU A CA 1
ATOM 799 C C . GLU A 1 100 ? 7.216 15.369 35.465 1.00 57.84 100 GLU A C 1
ATOM 801 O O . GLU A 1 100 ? 8.170 15.860 36.055 1.00 57.84 100 GLU A O 1
ATOM 806 N N . GLU A 1 101 ? 5.957 15.732 35.745 1.00 56.66 101 GLU A N 1
ATOM 807 C CA . GLU A 1 101 ? 5.605 16.670 36.827 1.00 56.66 101 GLU A CA 1
ATOM 808 C C . GLU A 1 101 ? 5.401 15.994 38.201 1.00 56.66 101 GLU A C 1
ATOM 810 O O . GLU A 1 101 ? 5.337 16.692 39.214 1.00 56.66 101 GLU A O 1
ATOM 815 N N . GLU A 1 102 ? 5.302 14.659 38.261 1.00 54.59 102 GLU A N 1
ATOM 816 C CA . GLU A 1 102 ? 5.146 13.885 39.509 1.00 54.59 102 GLU A CA 1
ATOM 817 C C . GLU A 1 102 ? 6.462 13.263 40.043 1.00 54.59 102 GLU A C 1
ATOM 819 O O . GLU A 1 102 ? 6.435 12.635 41.106 1.00 54.59 102 GLU A O 1
ATOM 824 N N . GLU A 1 103 ? 7.600 13.442 39.354 1.00 46.88 103 GLU A N 1
ATOM 825 C CA . GLU A 1 103 ? 8.953 12.982 39.756 1.00 46.88 103 GLU A CA 1
ATOM 826 C C . GLU A 1 103 ? 9.839 14.131 40.276 1.00 46.88 103 GLU A C 1
ATOM 828 O O . GLU A 1 103 ? 10.548 13.915 41.289 1.00 46.88 103 GLU A O 1
#